Protein AF-A0A2E0V7U9-F1 (afdb_monomer_lite)

Sequence (82 aa):
MQQMRIEIGIYVVAVAMACTSHAQASGTPLKVYILAGQSNMEGHARIETFDYIGEDPATAPILKEMVDADGQPITCDNVWIS

Radius of gyration: 26.85 Å; chains: 1; bounding box: 52×33×70 Å

Foldseek 3Di:
DVVVVVVVVVVVVVVVVVVPPDPPPPDDDDDDDDQDDDPQSVPPDDQVCLCVLCVDPVRVVVQVVQADPVSHGDDDPPDDDD

Secondary structure (DSSP, 8-state):
-HHHHHHHHHHHHHHHHHHT------SSPPP-----SSS-SS----GGGGGGGGTSTTTHHHHHHHB-TTSPBPP-SS----

pLDDT: mean 85.78, std 9.14, range [59.84, 96.25]

Structure (mmCIF, N/CA/C/O backbone):
data_AF-A0A2E0V7U9-F1
#
_entry.id   AF-A0A2E0V7U9-F1
#
loop_
_atom_site.group_PDB
_atom_site.id
_atom_site.type_symbol
_atom_site.label_atom_id
_atom_site.label_alt_id
_atom_site.label_comp_id
_atom_site.label_asym_id
_atom_site.label_entity_id
_atom_site.label_seq_id
_atom_site.pdbx_PDB_ins_code
_atom_site.Cartn_x
_atom_site.Cartn_y
_atom_site.Cartn_z
_atom_site.occupancy
_atom_site.B_iso_or_equiv
_atom_site.auth_seq_id
_atom_site.auth_comp_id
_atom_site.auth_asym_id
_atom_site.auth_atom_id
_atom_site.pdbx_PDB_model_num
ATOM 1 N N . MET A 1 1 ? 33.316 -19.822 -50.835 1.00 68.00 1 MET A N 1
ATOM 2 C CA . MET A 1 1 ? 33.140 -18.498 -50.185 1.00 68.00 1 MET A CA 1
ATOM 3 C C . MET A 1 1 ? 31.680 -18.053 -50.088 1.00 68.00 1 MET A C 1
ATOM 5 O O . MET A 1 1 ? 31.311 -17.533 -49.048 1.00 68.00 1 MET A O 1
ATOM 9 N N . GLN A 1 2 ? 30.837 -18.259 -51.108 1.00 78.81 2 GLN A N 1
ATOM 10 C CA . GLN A 1 2 ? 29.418 -17.861 -51.075 1.00 78.81 2 GLN A CA 1
ATOM 11 C C . GLN A 1 2 ? 28.579 -18.641 -50.043 1.00 78.81 2 GLN A C 1
ATOM 13 O O . GLN A 1 2 ? 27.881 -18.011 -49.259 1.00 78.81 2 GLN A O 1
ATOM 18 N N . GLN A 1 3 ? 28.733 -19.970 -49.962 1.00 79.31 3 GLN A N 1
ATOM 19 C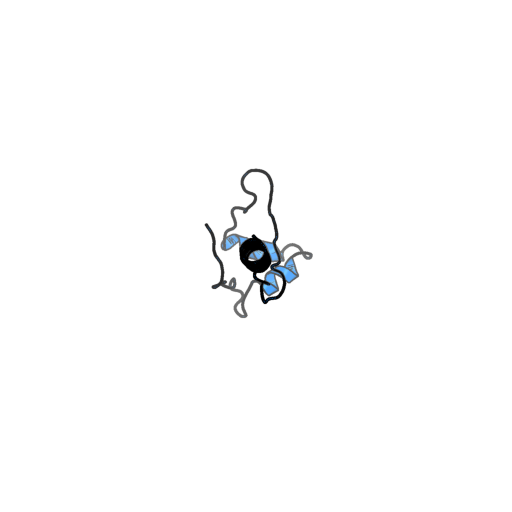 CA . GLN A 1 3 ? 28.040 -20.811 -48.970 1.00 79.31 3 GLN A CA 1
ATOM 20 C C . GLN A 1 3 ? 28.308 -20.357 -47.525 1.00 79.31 3 GLN A C 1
ATOM 22 O O . GLN A 1 3 ? 27.387 -20.137 -46.754 1.00 79.31 3 GLN A O 1
ATOM 27 N N . MET A 1 4 ? 29.575 -20.111 -47.185 1.00 79.81 4 MET A N 1
ATOM 28 C CA . MET A 1 4 ? 29.998 -19.677 -45.847 1.00 79.81 4 MET A CA 1
ATOM 29 C C . MET A 1 4 ? 29.380 -18.334 -45.419 1.00 79.81 4 MET A C 1
ATOM 31 O O . MET A 1 4 ? 29.122 -18.122 -44.241 1.00 79.81 4 MET A O 1
ATOM 35 N N . ARG A 1 5 ? 29.107 -17.427 -46.367 1.00 82.50 5 ARG A N 1
ATOM 36 C CA . ARG A 1 5 ? 28.452 -16.137 -46.084 1.00 82.50 5 ARG A CA 1
ATOM 37 C C . ARG A 1 5 ? 26.961 -16.308 -45.781 1.00 82.50 5 ARG A C 1
ATOM 39 O O . ARG A 1 5 ? 26.424 -15.540 -44.992 1.00 82.50 5 ARG A O 1
ATOM 46 N N . ILE A 1 6 ? 26.318 -17.306 -46.391 1.00 86.69 6 ILE A N 1
ATOM 47 C CA . ILE A 1 6 ? 24.904 -17.631 -46.167 1.00 86.69 6 ILE A CA 1
ATOM 48 C C . ILE A 1 6 ? 24.721 -18.230 -44.769 1.00 86.69 6 ILE A C 1
ATOM 50 O O . ILE A 1 6 ? 23.880 -17.742 -44.022 1.00 86.69 6 ILE A O 1
ATOM 54 N N . GLU A 1 7 ? 25.559 -19.195 -44.381 1.00 86.00 7 GLU A N 1
ATOM 55 C CA . GLU A 1 7 ? 25.527 -19.802 -43.038 1.00 86.00 7 GLU A CA 1
ATOM 56 C C . GLU A 1 7 ? 25.697 -18.743 -41.940 1.00 86.00 7 GLU A C 1
ATOM 58 O O . GLU A 1 7 ? 24.890 -18.650 -41.019 1.00 86.00 7 GLU A O 1
ATOM 63 N N . ILE A 1 8 ? 26.707 -17.875 -42.076 1.00 87.31 8 ILE A N 1
ATOM 64 C CA . ILE A 1 8 ? 26.946 -16.779 -41.126 1.00 87.31 8 ILE A CA 1
ATOM 65 C C . ILE A 1 8 ? 25.738 -15.835 -41.066 1.00 87.31 8 ILE A C 1
ATOM 67 O O . ILE A 1 8 ? 25.339 -15.422 -39.980 1.00 87.31 8 ILE A O 1
ATOM 71 N N . GLY A 1 9 ? 25.125 -15.523 -42.212 1.00 89.00 9 GLY A N 1
ATOM 72 C CA . GLY A 1 9 ? 23.909 -14.713 -42.263 1.00 89.00 9 GLY A CA 1
ATOM 73 C C . GLY A 1 9 ? 22.746 -15.347 -41.495 1.00 89.00 9 GLY A C 1
ATOM 74 O O . GLY A 1 9 ? 22.077 -14.657 -40.729 1.00 89.00 9 GLY A O 1
ATOM 75 N N . ILE A 1 10 ? 22.546 -16.660 -41.638 1.00 91.06 10 ILE A N 1
ATOM 76 C CA . ILE A 1 10 ? 21.512 -17.413 -40.913 1.00 91.06 10 ILE A CA 1
ATOM 77 C C . ILE A 1 10 ? 21.767 -1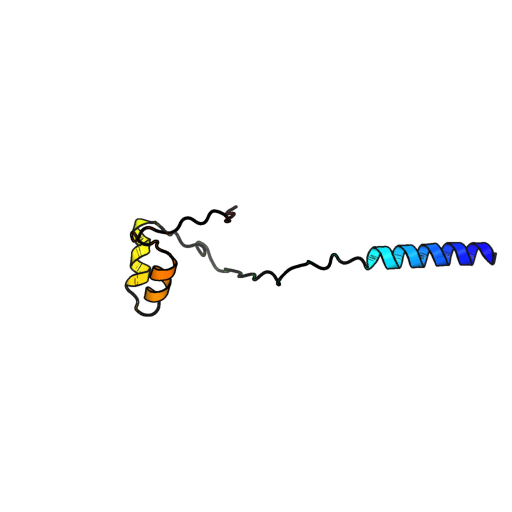7.361 -39.403 1.00 91.06 10 ILE A C 1
ATOM 79 O O . ILE A 1 10 ? 20.848 -17.063 -38.641 1.00 91.06 10 ILE A O 1
ATOM 83 N N . TYR A 1 11 ? 23.011 -17.576 -38.964 1.00 88.25 11 TYR A N 1
ATOM 84 C CA . TYR A 1 11 ? 23.360 -17.508 -37.544 1.00 88.25 11 TYR A CA 1
ATOM 85 C C . TYR A 1 11 ? 23.142 -16.112 -36.949 1.00 88.25 11 TYR A C 1
ATOM 87 O O . TYR A 1 11 ? 22.608 -15.997 -35.848 1.00 88.25 11 TYR A O 1
ATOM 95 N N . VAL A 1 12 ? 23.490 -15.048 -37.677 1.00 89.56 12 VAL A N 1
ATOM 96 C CA . VAL A 1 12 ? 23.267 -13.665 -37.223 1.00 89.56 12 VAL A CA 1
ATOM 97 C C . VAL A 1 12 ? 21.775 -13.367 -37.067 1.00 89.56 12 VAL A C 1
ATOM 99 O O . VAL A 1 12 ? 21.368 -12.788 -36.060 1.00 89.56 12 VAL A O 1
ATOM 102 N N . VAL A 1 13 ? 20.946 -13.799 -38.022 1.00 87.88 13 VAL A N 1
ATOM 103 C CA . VAL A 1 13 ? 19.488 -13.615 -37.950 1.00 87.88 13 VAL A CA 1
ATOM 104 C C . VAL A 1 13 ? 18.884 -14.411 -36.789 1.00 87.88 13 VAL A C 1
ATOM 106 O O . VAL A 1 13 ? 18.052 -13.879 -36.056 1.00 87.88 13 VAL A O 1
ATOM 109 N N . ALA A 1 14 ? 19.334 -15.650 -36.569 1.00 84.50 14 ALA A N 1
ATOM 110 C CA . ALA A 1 14 ? 18.861 -16.486 -35.467 1.00 84.50 14 ALA A CA 1
ATOM 111 C C . ALA A 1 14 ? 19.191 -15.881 -34.091 1.00 84.50 14 ALA A C 1
ATOM 113 O O . ALA A 1 14 ? 18.332 -15.843 -33.209 1.00 84.50 14 ALA A O 1
ATOM 114 N N . VAL A 1 15 ? 20.407 -15.349 -33.917 1.00 84.00 15 VAL A N 1
ATOM 115 C CA . VAL A 1 15 ? 20.812 -14.661 -32.680 1.00 84.00 15 VAL A CA 1
ATOM 116 C C . VAL A 1 15 ? 20.000 -13.381 -32.475 1.00 84.00 15 VAL A C 1
ATOM 118 O O . VAL A 1 15 ? 19.512 -13.140 -31.372 1.00 84.00 15 VAL A O 1
ATOM 121 N N . ALA A 1 16 ? 19.780 -12.592 -33.531 1.00 81.50 16 ALA A N 1
ATOM 122 C CA . ALA A 1 16 ? 18.976 -11.376 -33.446 1.00 81.50 16 ALA A CA 1
ATOM 123 C C . ALA A 1 16 ? 17.526 -11.662 -33.005 1.00 81.50 16 ALA A C 1
ATOM 125 O O . ALA A 1 16 ? 17.014 -10.968 -32.128 1.00 81.50 16 ALA A O 1
ATOM 126 N N . MET A 1 17 ? 16.890 -12.711 -33.543 1.00 78.25 17 MET A N 1
ATOM 127 C CA . MET A 1 17 ? 15.535 -13.117 -33.140 1.00 78.25 17 MET A CA 1
ATOM 128 C C . MET A 1 17 ? 15.471 -13.615 -31.688 1.00 78.25 17 MET A C 1
ATOM 130 O O . MET A 1 17 ? 14.522 -13.300 -30.965 1.00 78.25 17 MET A O 1
ATOM 134 N N . ALA A 1 18 ? 16.491 -14.347 -31.227 1.00 74.75 18 ALA A N 1
ATOM 135 C CA . ALA A 1 18 ? 16.565 -14.812 -29.842 1.00 74.75 18 ALA A CA 1
ATOM 136 C C . ALA A 1 18 ? 16.676 -13.639 -28.849 1.00 74.75 18 ALA A C 1
ATOM 138 O O . ALA A 1 18 ? 16.004 -13.639 -27.819 1.00 74.75 18 ALA A O 1
ATOM 139 N N . CYS A 1 19 ? 17.442 -12.596 -29.188 1.00 71.62 19 CYS A N 1
ATOM 140 C CA . CYS A 1 19 ? 17.610 -11.408 -28.345 1.00 71.62 19 CYS A CA 1
ATOM 141 C C . CYS A 1 19 ? 16.370 -10.495 -28.284 1.00 71.62 19 CYS A C 1
ATOM 143 O O . CYS A 1 19 ? 16.245 -9.702 -27.353 1.00 71.62 19 CYS A O 1
ATOM 145 N N . THR A 1 20 ? 15.439 -10.594 -29.238 1.00 65.38 20 THR A N 1
ATOM 146 C CA . THR A 1 20 ? 14.198 -9.792 -29.244 1.00 65.38 20 THR A CA 1
ATOM 147 C C . THR A 1 20 ? 13.035 -10.433 -28.491 1.00 65.38 20 THR A C 1
ATOM 149 O O . THR A 1 20 ? 11.966 -9.833 -28.398 1.00 65.38 20 THR A O 1
ATOM 152 N N . SER A 1 21 ? 13.235 -11.618 -27.909 1.00 59.84 21 SER A N 1
ATOM 153 C CA . SER A 1 21 ? 12.232 -12.314 -27.097 1.00 59.84 21 SER A CA 1
ATOM 154 C C . SER A 1 21 ? 12.102 -11.661 -25.716 1.00 59.84 21 SER A C 1
ATOM 156 O O . SER A 1 21 ? 12.451 -12.246 -24.695 1.00 59.84 21 SER A O 1
ATOM 158 N N . HIS A 1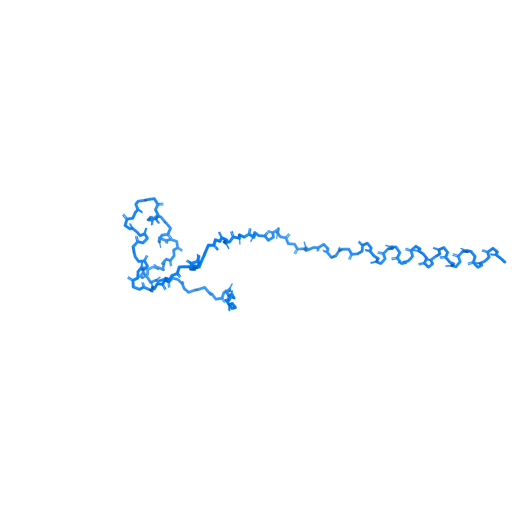 22 ? 11.626 -10.416 -25.665 1.00 63.78 22 HIS A N 1
ATOM 159 C CA . HIS A 1 22 ? 11.150 -9.840 -24.414 1.00 63.78 22 HIS A CA 1
ATOM 160 C C . HIS A 1 22 ? 9.903 -10.616 -24.010 1.00 63.78 22 HIS A C 1
ATOM 162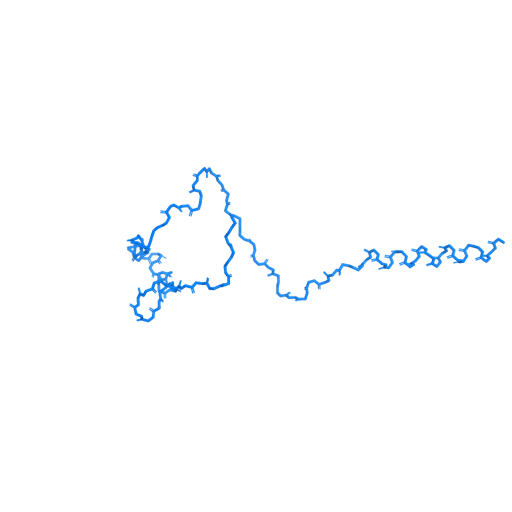 O O . HIS A 1 22 ? 8.910 -10.605 -24.740 1.00 63.78 22 HIS A O 1
ATOM 168 N N . ALA A 1 23 ? 9.959 -11.294 -22.863 1.00 63.53 23 ALA A N 1
ATOM 169 C CA . ALA A 1 23 ? 8.784 -11.871 -22.235 1.00 63.53 23 ALA A CA 1
ATOM 170 C C . ALA A 1 23 ? 7.738 -10.757 -22.092 1.00 63.53 23 ALA A C 1
ATOM 172 O O . ALA A 1 23 ? 7.869 -9.866 -21.253 1.00 63.53 23 ALA A O 1
ATOM 173 N N . GLN A 1 24 ? 6.734 -10.759 -22.969 1.00 62.22 24 GLN A N 1
ATOM 174 C CA . GLN A 1 24 ? 5.564 -9.913 -22.814 1.00 62.22 24 GLN A CA 1
ATOM 175 C C . GLN A 1 24 ? 4.917 -10.383 -21.515 1.00 62.22 24 GLN A C 1
ATOM 177 O O . GLN A 1 24 ? 4.391 -11.495 -21.457 1.00 62.22 24 GLN A O 1
ATOM 182 N N . ALA A 1 25 ? 5.042 -9.588 -20.452 1.00 63.56 25 ALA A N 1
ATOM 183 C CA . ALA A 1 25 ? 4.347 -9.851 -19.207 1.00 63.56 25 ALA A CA 1
ATOM 184 C C . ALA A 1 25 ? 2.849 -9.912 -19.530 1.00 63.56 25 ALA A C 1
ATOM 186 O O . ALA A 1 25 ? 2.216 -8.898 -19.817 1.00 63.56 25 ALA A O 1
ATOM 187 N N . SER A 1 26 ? 2.303 -11.125 -19.569 1.00 65.50 26 SER A N 1
ATOM 188 C CA . SER A 1 26 ? 0.887 -11.365 -19.808 1.00 65.50 26 SER A CA 1
ATOM 189 C C . SER A 1 26 ? 0.130 -10.985 -18.538 1.00 65.50 26 SER A C 1
ATOM 191 O O . SER A 1 26 ? -0.019 -11.807 -17.638 1.00 65.50 26 SER A O 1
ATOM 193 N N . GLY A 1 27 ? -0.306 -9.729 -18.436 1.00 75.56 27 GLY A N 1
ATOM 194 C CA . GLY A 1 27 ? -1.083 -9.240 -17.301 1.00 75.56 27 GLY A CA 1
ATOM 195 C C . GLY A 1 27 ? -1.372 -7.743 -17.359 1.00 75.56 27 GLY A C 1
ATOM 196 O O . GLY A 1 27 ? -0.829 -7.011 -18.186 1.00 75.56 27 GLY A O 1
ATOM 197 N N . THR A 1 28 ? -2.238 -7.276 -16.459 1.00 81.31 28 THR A N 1
ATOM 198 C CA . THR A 1 28 ? -2.372 -5.840 -16.185 1.00 81.31 28 THR A CA 1
ATOM 199 C C . THR A 1 28 ? -1.045 -5.303 -15.642 1.00 81.31 28 THR A C 1
ATOM 201 O O . THR A 1 28 ? -0.437 -5.987 -14.813 1.00 81.31 28 THR A O 1
ATOM 204 N N . PRO A 1 29 ? -0.598 -4.096 -16.041 1.00 85.81 29 PRO A N 1
ATOM 205 C CA . PRO A 1 29 ? 0.616 -3.500 -15.493 1.00 85.81 29 PRO A CA 1
ATOM 206 C C . PRO A 1 29 ? 0.598 -3.479 -13.961 1.00 85.81 29 PRO A C 1
ATOM 208 O O . PRO A 1 29 ? -0.405 -3.097 -13.352 1.00 85.81 29 PRO A O 1
ATOM 211 N N . LEU A 1 30 ? 1.710 -3.879 -13.342 1.00 87.19 30 LEU A N 1
ATOM 212 C CA . LEU A 1 30 ? 1.871 -3.813 -11.893 1.00 87.19 30 LEU A CA 1
ATOM 213 C C . LEU A 1 30 ? 1.827 -2.349 -11.440 1.00 87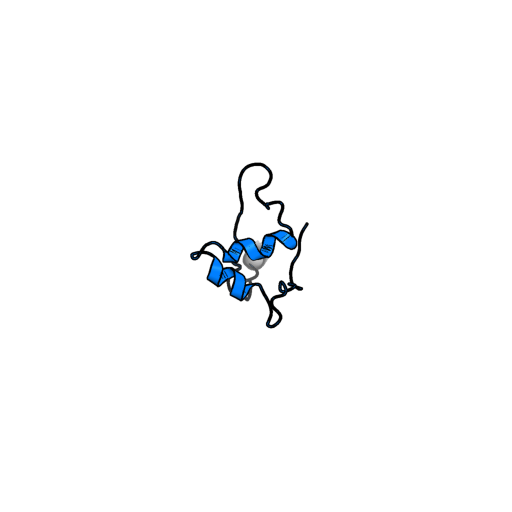.19 30 LEU A C 1
ATOM 215 O O . LEU A 1 30 ? 2.561 -1.508 -11.960 1.00 87.19 30 LEU A O 1
ATOM 219 N N . LYS A 1 31 ? 0.989 -2.049 -10.446 1.00 90.50 31 LYS A N 1
ATOM 220 C CA . LYS A 1 31 ? 1.009 -0.749 -9.771 1.00 90.50 31 LYS A CA 1
ATOM 221 C C . LYS A 1 31 ? 2.120 -0.761 -8.728 1.00 90.50 31 LYS A C 1
ATOM 223 O O . LYS A 1 31 ? 2.081 -1.566 -7.803 1.00 90.50 31 LYS A O 1
ATOM 228 N N . VAL A 1 32 ? 3.094 0.128 -8.891 1.00 91.94 32 VAL A N 1
ATOM 229 C CA . VAL A 1 32 ? 4.238 0.263 -7.984 1.00 91.94 32 VAL A CA 1
ATOM 230 C C . VAL A 1 32 ? 4.129 1.598 -7.255 1.00 91.94 32 VAL A C 1
ATOM 232 O O . VAL A 1 32 ? 4.085 2.649 -7.892 1.00 91.94 32 VAL A O 1
ATOM 235 N N . TYR A 1 33 ? 4.096 1.546 -5.926 1.00 92.62 33 TYR A N 1
ATOM 236 C CA . TYR A 1 33 ? 4.137 2.713 -5.047 1.00 92.62 33 TYR A CA 1
ATOM 237 C C . TYR A 1 33 ? 5.483 2.722 -4.323 1.00 92.62 33 TYR A C 1
ATOM 239 O O . TYR A 1 33 ? 5.910 1.693 -3.805 1.00 92.62 33 TYR A O 1
ATOM 247 N N . ILE A 1 34 ? 6.163 3.870 -4.307 1.00 91.75 34 ILE A N 1
ATOM 248 C CA . ILE A 1 34 ? 7.454 4.039 -3.633 1.00 91.75 34 ILE A CA 1
ATOM 249 C C . ILE A 1 34 ? 7.235 4.963 -2.440 1.00 91.75 34 ILE A C 1
ATOM 251 O O . ILE A 1 34 ? 6.935 6.143 -2.622 1.00 91.75 34 ILE A O 1
ATOM 255 N N . LEU A 1 35 ? 7.403 4.435 -1.229 1.00 88.38 35 LEU A N 1
ATOM 256 C CA . LEU A 1 35 ? 7.537 5.249 -0.023 1.00 88.38 35 LEU A CA 1
ATOM 257 C C . LEU A 1 35 ? 9.023 5.564 0.180 1.00 88.38 35 LEU A C 1
ATOM 259 O O . LEU A 1 35 ? 9.837 4.654 0.312 1.00 88.38 35 LEU A O 1
ATOM 263 N N . ALA A 1 36 ? 9.384 6.849 0.187 1.00 91.00 36 ALA A N 1
ATOM 264 C CA . ALA A 1 36 ? 10.765 7.302 0.353 1.00 91.00 36 ALA A CA 1
ATOM 265 C C . ALA A 1 36 ? 10.841 8.523 1.281 1.00 91.00 36 ALA A C 1
ATOM 267 O O . ALA A 1 36 ? 10.083 9.477 1.122 1.00 91.00 36 ALA A O 1
ATOM 268 N N . GLY A 1 37 ? 11.782 8.506 2.229 1.00 88.38 37 GLY A N 1
ATOM 269 C CA . GLY A 1 37 ? 12.057 9.602 3.160 1.00 88.38 37 GLY A CA 1
ATOM 270 C C . GLY A 1 37 ? 13.067 9.207 4.239 1.00 88.38 37 GLY A C 1
ATOM 271 O O . GLY A 1 37 ? 13.868 8.300 4.031 1.00 88.38 37 GLY A O 1
ATOM 272 N N . GLN A 1 38 ? 13.071 9.928 5.364 1.00 87.62 38 GLN A N 1
ATOM 273 C CA . GLN A 1 38 ? 13.959 9.649 6.504 1.00 87.62 38 GLN A CA 1
ATOM 274 C C . GLN A 1 38 ? 13.493 8.418 7.307 1.00 87.62 38 GLN A C 1
ATOM 276 O O . GLN A 1 38 ? 12.526 7.756 6.933 1.00 87.62 38 GLN A O 1
ATOM 281 N N . SER A 1 39 ? 14.205 8.094 8.395 1.00 84.69 39 SER A N 1
ATOM 282 C CA . SER A 1 39 ? 13.918 6.932 9.246 1.00 84.69 39 SER A CA 1
ATOM 283 C C . SER A 1 39 ? 12.451 6.888 9.680 1.00 84.69 39 SER A C 1
ATOM 285 O O . SER A 1 39 ? 11.918 7.928 10.070 1.00 84.69 39 SER A O 1
ATOM 287 N N . ASN A 1 40 ? 11.864 5.687 9.706 1.00 79.62 40 ASN A N 1
ATOM 288 C CA . ASN A 1 40 ? 10.488 5.413 10.133 1.00 79.62 40 ASN A CA 1
ATOM 289 C C . ASN A 1 40 ? 9.388 5.832 9.133 1.00 79.62 40 ASN A C 1
ATOM 291 O O . ASN A 1 40 ? 8.325 6.309 9.528 1.00 79.62 40 ASN A O 1
ATOM 295 N N . MET A 1 41 ? 9.641 5.680 7.831 1.00 83.75 41 MET A N 1
ATOM 296 C CA . MET A 1 41 ? 8.629 5.926 6.792 1.00 83.75 41 MET A CA 1
ATOM 297 C C . MET A 1 41 ? 7.539 4.840 6.771 1.00 83.75 41 MET A C 1
ATOM 299 O O . MET A 1 41 ? 6.434 5.081 6.298 1.00 83.75 41 MET A O 1
ATOM 303 N N . GLU A 1 42 ? 7.833 3.655 7.305 1.00 80.62 42 GLU A N 1
ATOM 304 C CA . GLU A 1 42 ? 6.854 2.595 7.536 1.00 80.62 42 GLU A CA 1
ATOM 305 C C . GLU A 1 42 ? 5.807 2.986 8.590 1.00 80.62 42 GLU A C 1
ATOM 307 O O . GLU A 1 42 ? 4.653 2.574 8.494 1.00 80.62 42 GLU A O 1
ATOM 312 N N . GLY A 1 43 ? 6.201 3.810 9.568 1.00 79.69 43 GLY A N 1
ATOM 313 C CA . GLY A 1 43 ? 5.409 4.100 10.754 1.00 79.69 43 GLY A CA 1
ATOM 314 C C . GLY A 1 43 ? 5.371 2.917 11.729 1.00 79.69 43 GLY A C 1
ATOM 315 O O . GLY A 1 43 ? 5.215 1.758 11.354 1.00 79.69 43 GLY A O 1
ATOM 316 N N . HIS A 1 44 ? 5.464 3.199 13.030 1.00 77.88 44 HIS A N 1
ATOM 317 C CA . HIS A 1 44 ? 5.295 2.179 14.072 1.00 77.88 44 HIS A CA 1
ATOM 318 C C . HIS A 1 44 ? 3.800 1.951 14.335 1.00 77.88 44 HIS A C 1
ATOM 320 O O . HIS A 1 44 ? 3.277 2.344 15.379 1.00 77.88 44 HIS A O 1
ATOM 326 N N . ALA A 1 45 ? 3.099 1.371 13.362 1.00 79.94 45 ALA A N 1
ATOM 327 C CA . ALA A 1 45 ? 1.683 1.061 13.497 1.00 79.94 45 ALA A CA 1
ATOM 328 C C . ALA A 1 45 ? 1.462 -0.043 14.542 1.00 79.94 45 ALA A C 1
ATOM 330 O O . ALA A 1 45 ? 2.220 -1.013 14.620 1.00 79.94 45 ALA A O 1
ATOM 331 N N . ARG A 1 46 ? 0.404 0.098 15.343 1.00 88.38 46 ARG A N 1
ATOM 332 C CA . ARG A 1 46 ? -0.072 -0.945 16.257 1.00 88.38 46 ARG A CA 1
ATOM 333 C C . ARG A 1 46 ? -1.563 -1.185 16.072 1.00 88.38 46 ARG A C 1
ATOM 335 O O . ARG A 1 46 ? -2.289 -0.273 15.676 1.00 88.38 46 ARG A O 1
ATOM 342 N N . ILE A 1 47 ? -2.020 -2.389 16.413 1.00 89.19 47 ILE A N 1
ATOM 343 C CA . ILE A 1 47 ? -3.443 -2.751 16.329 1.00 89.19 47 ILE A CA 1
ATOM 344 C C . ILE A 1 47 ? -4.280 -1.826 17.220 1.00 89.19 47 ILE A C 1
ATOM 346 O O . ILE A 1 47 ? -5.321 -1.350 16.787 1.00 89.19 47 ILE A O 1
ATOM 350 N N . GLU A 1 48 ? -3.796 -1.468 18.414 1.00 90.50 48 GLU A N 1
ATOM 351 C CA . GLU A 1 48 ? -4.546 -0.595 19.330 1.00 90.50 48 GLU A CA 1
ATOM 352 C C . GLU A 1 48 ? -4.695 0.843 18.807 1.00 90.50 48 GLU A C 1
ATOM 354 O O . GLU A 1 48 ? -5.481 1.614 19.347 1.00 90.50 48 GLU A O 1
ATOM 359 N N . THR A 1 49 ? -3.934 1.218 17.772 1.00 89.56 49 THR A N 1
ATOM 360 C CA . THR A 1 49 ? -4.003 2.546 17.146 1.00 89.56 49 THR A CA 1
ATOM 361 C C . THR A 1 49 ? -4.816 2.577 15.849 1.00 89.56 49 THR A C 1
ATOM 363 O O . THR A 1 49 ? -4.906 3.618 15.207 1.00 89.56 49 THR A O 1
ATOM 366 N N . PHE A 1 50 ? -5.394 1.449 15.438 1.00 90.31 50 PHE A N 1
ATOM 367 C CA . PHE A 1 50 ? -6.039 1.307 14.134 1.00 90.31 50 PHE A CA 1
ATOM 368 C C . PHE A 1 50 ? -7.297 2.176 13.988 1.00 90.31 50 PHE A C 1
ATOM 370 O O . PHE A 1 50 ? -7.481 2.845 12.970 1.00 90.31 50 PHE A O 1
ATOM 377 N N . ASP A 1 51 ? -8.110 2.249 15.043 1.00 91.44 51 ASP A N 1
ATOM 378 C CA . ASP A 1 51 ? -9.380 2.984 15.038 1.00 91.44 51 ASP A CA 1
ATOM 379 C C . ASP A 1 51 ? -9.203 4.506 14.903 1.00 91.44 51 ASP A C 1
ATOM 381 O O . ASP A 1 51 ? -10.120 5.189 14.444 1.00 91.44 51 ASP A O 1
ATOM 385 N N . TYR A 1 52 ? -8.012 5.048 15.207 1.00 92.25 52 TYR A N 1
ATOM 386 C CA . TYR A 1 52 ? -7.719 6.481 15.057 1.00 92.25 52 TYR A CA 1
ATOM 387 C C . TYR A 1 52 ? -7.845 6.971 13.604 1.00 92.25 52 TYR A C 1
ATOM 389 O O . TYR A 1 52 ? -8.110 8.151 13.384 1.00 92.25 52 TYR A O 1
ATOM 397 N N . ILE A 1 53 ? -7.734 6.083 12.603 1.00 92.44 53 ILE A N 1
ATOM 398 C CA . ILE A 1 53 ? -8.009 6.405 11.187 1.00 92.44 53 ILE A CA 1
ATOM 399 C C . ILE A 1 53 ? -9.438 6.954 11.021 1.00 92.44 53 ILE A C 1
ATOM 401 O O . ILE A 1 53 ? -9.693 7.786 10.150 1.00 92.44 53 ILE A O 1
ATOM 405 N N . GLY A 1 54 ? -10.374 6.494 11.855 1.00 93.75 54 GLY A N 1
ATOM 406 C CA . GLY A 1 54 ? -11.776 6.896 11.840 1.00 93.75 54 GLY A CA 1
ATOM 407 C C . GLY A 1 54 ? -12.068 8.263 12.457 1.00 93.75 54 GLY A C 1
ATOM 408 O O . GLY A 1 54 ? -13.155 8.793 12.229 1.00 93.75 54 GLY A O 1
ATOM 409 N N . GLU A 1 55 ? -11.140 8.838 13.227 1.00 94.88 55 GLU A N 1
ATOM 410 C CA . GLU A 1 55 ? -11.366 10.113 13.920 1.00 94.88 55 GLU A CA 1
ATOM 411 C C . GLU A 1 55 ? -11.280 11.325 12.979 1.00 94.88 55 GLU A C 1
ATOM 413 O O . GLU A 1 55 ? -11.936 12.340 13.225 1.00 94.88 55 GLU A O 1
ATOM 418 N N . ASP A 1 56 ? -10.528 11.218 11.877 1.00 95.31 56 ASP A N 1
ATOM 419 C CA . ASP A 1 56 ? -10.511 12.227 10.816 1.00 95.31 56 ASP A CA 1
ATOM 420 C C . ASP A 1 56 ? -11.585 11.900 9.753 1.00 95.31 56 ASP A C 1
ATOM 422 O O . ASP A 1 56 ? -11.538 10.837 9.122 1.00 95.31 56 ASP A O 1
ATOM 426 N N . PRO A 1 57 ? -12.549 12.808 9.489 1.00 95.31 57 PRO A N 1
ATOM 427 C CA . PRO A 1 57 ? -13.576 12.612 8.466 1.00 95.31 57 PRO A CA 1
ATOM 428 C C . PRO A 1 57 ? -13.038 12.289 7.065 1.00 95.31 57 PRO A C 1
ATOM 430 O O . PRO A 1 57 ? -13.735 11.632 6.289 1.00 95.31 57 PRO A O 1
ATOM 433 N N . ALA A 1 58 ? -11.831 12.749 6.722 1.00 96.25 58 ALA A N 1
ATOM 434 C CA . ALA A 1 58 ? -11.204 12.496 5.428 1.00 96.25 58 ALA A CA 1
ATOM 435 C C . ALA A 1 58 ? -10.706 11.049 5.288 1.00 96.25 58 ALA A C 1
ATOM 437 O O . ALA A 1 58 ? -10.703 10.512 4.180 1.00 96.25 58 ALA A O 1
ATOM 438 N N . THR A 1 59 ? -10.316 10.408 6.392 1.00 94.31 59 THR A N 1
ATOM 439 C CA . THR A 1 59 ? -9.796 9.032 6.404 1.00 94.31 59 THR A CA 1
ATOM 440 C C . THR A 1 59 ? -10.788 8.015 6.958 1.00 94.31 59 THR A C 1
ATOM 442 O O . THR A 1 59 ? -10.627 6.823 6.717 1.00 94.31 59 THR A O 1
ATOM 445 N N . ALA A 1 60 ? -11.878 8.452 7.592 1.00 94.44 60 ALA A N 1
ATOM 446 C CA . ALA A 1 60 ? -12.942 7.577 8.082 1.00 94.44 60 ALA A CA 1
ATOM 447 C C . ALA A 1 60 ? -13.529 6.600 7.038 1.00 94.44 60 ALA A C 1
ATOM 449 O O . ALA A 1 60 ? -13.859 5.471 7.413 1.00 94.44 60 ALA A O 1
ATOM 450 N N . PRO A 1 61 ? -13.658 6.948 5.739 1.00 95.56 61 PRO A N 1
ATOM 451 C CA . PRO A 1 61 ? -14.058 5.974 4.724 1.00 95.56 61 PRO A CA 1
ATOM 452 C C . PRO A 1 61 ? -13.054 4.828 4.553 1.00 95.56 61 PRO A C 1
ATOM 454 O O . PRO A 1 61 ? -13.476 3.704 4.309 1.00 95.56 61 PRO A O 1
ATOM 457 N N . ILE A 1 62 ? -11.757 5.093 4.742 1.00 94.69 62 ILE A N 1
ATOM 458 C CA . ILE A 1 62 ? -10.684 4.101 4.596 1.00 94.69 62 ILE A CA 1
ATOM 459 C C . ILE A 1 62 ? -10.794 3.042 5.693 1.00 94.69 62 ILE A C 1
ATOM 461 O O . ILE A 1 62 ? -10.706 1.857 5.396 1.00 94.69 62 ILE A O 1
ATOM 465 N N . LEU A 1 63 ? -11.077 3.438 6.942 1.00 94.31 63 LEU A N 1
ATOM 466 C CA . LEU A 1 63 ? -11.254 2.483 8.044 1.00 94.31 63 LEU A CA 1
ATOM 467 C C . LEU A 1 63 ? -12.326 1.428 7.720 1.00 94.31 63 LEU A C 1
ATOM 469 O O . LEU A 1 63 ? -12.134 0.250 8.003 1.00 94.31 63 LEU A O 1
ATOM 473 N N . LYS A 1 64 ? -13.420 1.825 7.056 1.00 91.88 64 LYS A N 1
ATOM 474 C CA . LYS A 1 64 ? -14.498 0.905 6.648 1.00 91.88 64 LYS A CA 1
ATOM 475 C C . LYS A 1 64 ? -14.061 -0.131 5.615 1.00 91.88 64 LYS A C 1
ATOM 477 O O . LYS A 1 64 ? -14.677 -1.184 5.534 1.00 91.88 64 LYS A O 1
ATOM 482 N N . GLU A 1 65 ? -13.044 0.173 4.814 1.00 94.38 65 GLU A N 1
ATOM 483 C CA . GLU A 1 65 ? -12.474 -0.763 3.840 1.00 94.38 65 GLU A CA 1
ATOM 484 C C . GLU A 1 65 ? -11.474 -1.734 4.487 1.00 94.38 65 GLU A C 1
ATOM 486 O O . GLU A 1 65 ? -11.113 -2.738 3.877 1.00 94.38 65 GLU A O 1
ATOM 491 N N . MET A 1 66 ? -11.021 -1.442 5.711 1.00 93.88 66 MET A N 1
ATOM 492 C CA . MET A 1 66 ? -9.950 -2.171 6.393 1.00 93.88 66 MET A CA 1
ATOM 493 C C . MET A 1 66 ? -10.432 -3.078 7.536 1.00 93.88 66 MET A C 1
ATOM 495 O O . MET A 1 66 ? -9.626 -3.845 8.066 1.00 93.88 66 MET A O 1
ATOM 499 N N . VAL A 1 67 ? -11.712 -3.005 7.915 1.00 94.00 67 VAL A N 1
ATOM 500 C CA . VAL A 1 67 ? -12.327 -3.851 8.951 1.00 94.00 67 VAL A CA 1
ATOM 501 C C . VAL A 1 67 ? -13.389 -4.782 8.368 1.00 94.00 67 VAL A C 1
ATOM 503 O O . VAL A 1 67 ? -14.018 -4.471 7.357 1.00 94.00 67 VAL A O 1
ATOM 506 N N . ASP A 1 68 ? -13.587 -5.934 8.999 1.00 94.44 68 ASP A N 1
ATOM 507 C CA . ASP A 1 68 ? -14.642 -6.880 8.646 1.00 94.44 68 ASP A CA 1
ATOM 508 C C . ASP A 1 68 ? -16.019 -6.479 9.219 1.00 94.44 68 ASP A C 1
ATOM 510 O O . ASP A 1 68 ? -16.213 -5.393 9.771 1.00 94.4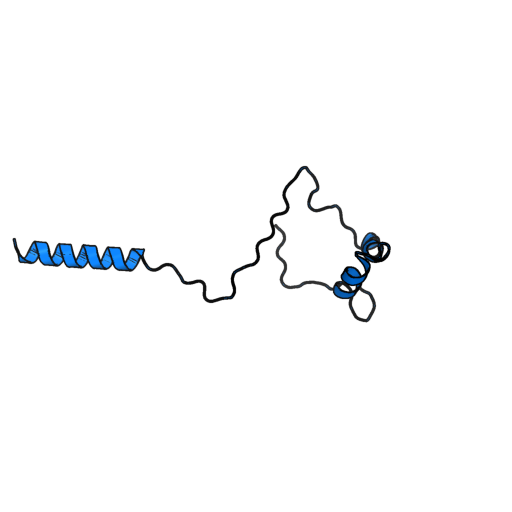4 68 ASP A O 1
ATOM 514 N N . ALA A 1 69 ? -17.012 -7.361 9.064 1.00 93.81 69 ALA A N 1
ATOM 515 C CA . ALA A 1 69 ? -18.371 -7.127 9.554 1.00 93.81 69 ALA A CA 1
ATOM 516 C C . ALA A 1 69 ? -18.467 -7.046 11.091 1.00 93.81 69 ALA A C 1
ATOM 518 O O . ALA A 1 69 ? -19.418 -6.453 11.602 1.00 93.81 69 ALA A O 1
ATOM 519 N N . ASP A 1 70 ? -17.492 -7.609 11.806 1.00 93.50 70 ASP A N 1
ATOM 520 C CA . ASP A 1 70 ? -17.390 -7.596 13.265 1.00 93.50 70 ASP A CA 1
ATOM 521 C C . ASP A 1 70 ? -16.526 -6.419 13.767 1.00 93.50 70 ASP A C 1
ATOM 523 O O . ASP A 1 70 ? -16.321 -6.250 14.973 1.00 93.50 70 ASP A O 1
ATOM 527 N N . GLY A 1 71 ? -16.033 -5.577 12.849 1.00 90.75 71 GLY A N 1
ATOM 528 C CA . GLY A 1 71 ? -15.191 -4.421 13.143 1.00 90.75 71 GLY A CA 1
ATOM 529 C C . GLY A 1 71 ? -13.735 -4.777 13.444 1.00 90.75 71 GLY A C 1
ATOM 530 O O . GLY A 1 71 ? -13.012 -3.936 13.970 1.00 90.75 71 GLY A O 1
ATOM 531 N N . GLN A 1 72 ? -13.293 -6.000 13.144 1.00 92.69 72 GLN A N 1
ATOM 532 C CA . GLN A 1 72 ? -11.904 -6.414 13.345 1.00 92.69 72 GLN A CA 1
ATOM 533 C C . GLN A 1 72 ? -11.050 -6.099 12.108 1.00 92.69 72 GLN A C 1
ATOM 535 O O . GLN A 1 72 ? -11.556 -6.191 10.988 1.00 92.69 72 GLN A O 1
ATOM 540 N N . PRO A 1 73 ? -9.754 -5.755 12.261 1.00 93.38 73 PRO A N 1
ATOM 541 C CA . PRO A 1 73 ? -8.866 -5.540 11.121 1.00 93.38 73 PRO A CA 1
ATOM 542 C C . PRO A 1 73 ? -8.790 -6.768 10.206 1.00 93.38 73 PRO A C 1
ATOM 544 O O . PRO A 1 73 ? -8.530 -7.886 10.657 1.00 93.38 73 PRO A O 1
ATOM 547 N N . ILE A 1 74 ? -8.963 -6.553 8.902 1.00 93.62 74 ILE A N 1
ATOM 548 C CA . ILE A 1 74 ? -8.860 -7.613 7.896 1.00 93.62 74 ILE A CA 1
ATOM 549 C C . ILE A 1 74 ? -7.407 -8.102 7.820 1.00 93.62 74 ILE A C 1
ATOM 551 O O . ILE A 1 74 ? -6.469 -7.314 7.694 1.00 93.62 74 ILE A O 1
ATOM 555 N N . THR A 1 75 ? -7.214 -9.422 7.849 1.00 91.62 75 THR A N 1
ATOM 556 C CA . THR A 1 75 ? -5.908 -10.049 7.595 1.00 91.62 75 THR A CA 1
ATOM 557 C C . THR A 1 75 ? -5.701 -10.249 6.093 1.00 91.62 75 THR A C 1
ATOM 559 O O . THR A 1 75 ? -6.573 -10.777 5.406 1.00 91.62 75 THR A O 1
ATOM 562 N N . CYS A 1 76 ? -4.540 -9.839 5.576 1.00 91.06 76 CYS A N 1
ATOM 563 C CA . CYS A 1 76 ? -4.188 -9.970 4.161 1.00 91.06 76 CYS A CA 1
ATOM 564 C C . CYS A 1 76 ? -3.211 -11.135 3.937 1.00 91.06 76 CYS A C 1
ATOM 566 O O . CYS A 1 76 ? -2.038 -11.030 4.287 1.00 91.06 76 CYS A O 1
ATOM 568 N N . ASP A 1 77 ? -3.667 -12.208 3.286 1.00 91.19 77 ASP A N 1
ATOM 569 C CA . ASP A 1 77 ? -2.858 -13.424 3.078 1.00 91.19 77 ASP A CA 1
ATOM 570 C C . ASP A 1 77 ? -1.787 -13.286 1.980 1.00 91.19 77 ASP A C 1
ATOM 572 O O . ASP A 1 77 ? -0.763 -13.964 1.998 1.00 91.19 77 ASP A O 1
ATOM 576 N N . ASN A 1 78 ? -2.000 -12.390 1.011 1.00 90.94 78 ASN A N 1
ATOM 577 C CA . ASN A 1 78 ? -1.126 -12.214 -0.156 1.00 90.94 78 ASN A CA 1
ATOM 578 C C . ASN A 1 78 ? -0.130 -11.058 0.033 1.00 90.94 78 ASN A C 1
ATOM 580 O O . ASN A 1 78 ? 0.014 -10.203 -0.844 1.00 90.94 78 ASN A O 1
ATOM 584 N N . VAL A 1 79 ? 0.531 -11.008 1.190 1.00 89.69 79 VAL A N 1
ATOM 585 C CA . VAL A 1 79 ? 1.482 -9.946 1.550 1.00 89.69 79 VAL A CA 1
ATOM 586 C C . VAL A 1 79 ? 2.856 -10.544 1.822 1.00 89.69 79 VAL A C 1
ATOM 588 O O . VAL A 1 79 ? 2.990 -11.549 2.513 1.00 89.69 79 VAL A O 1
ATOM 591 N N . TRP A 1 80 ? 3.892 -9.894 1.293 1.00 89.50 80 TRP A N 1
ATOM 592 C CA . TRP A 1 80 ? 5.283 -10.200 1.604 1.00 89.50 80 TRP A CA 1
ATOM 593 C C . TRP A 1 80 ? 5.936 -8.985 2.264 1.00 89.50 80 TRP A C 1
ATOM 595 O O . TRP A 1 80 ? 5.901 -7.890 1.703 1.00 89.50 80 TRP A O 1
ATOM 605 N N . ILE A 1 81 ? 6.556 -9.188 3.427 1.00 82.00 81 ILE A N 1
ATOM 606 C CA . ILE A 1 81 ? 7.347 -8.185 4.153 1.00 82.00 81 ILE A CA 1
ATOM 607 C C . ILE A 1 81 ? 8.745 -8.785 4.348 1.00 82.00 81 ILE A C 1
ATOM 609 O O . ILE A 1 81 ? 8.856 -9.915 4.823 1.00 82.00 81 ILE A O 1
ATOM 613 N N . SER A 1 82 ? 9.791 -8.068 3.929 1.00 77.81 82 SER A N 1
ATOM 614 C CA . SER A 1 82 ? 11.201 -8.486 4.034 1.00 77.81 82 SER A CA 1
ATOM 615 C C . SER A 1 82 ? 11.950 -7.712 5.103 1.00 77.81 82 SER A C 1
ATOM 617 O O . SER A 1 82 ? 11.791 -6.470 5.086 1.00 77.81 82 SER A O 1
#